Protein AF-A0ABD0R3T1-F1 (afdb_monomer)

Organism: Cirrhinus mrigala (NCBI:txid683832)

pLDDT: mean 82.84, std 18.44, range [38.03, 98.81]

Foldseek 3Di:
DDDDDDPDDPVVVVPPPDPVNVVVVVVVVVVVVVVVVVVVVVCVVVVVVCCCVVPVVVVVCCVVPPVVVVQVVPPCVVVVPDCPVVVVVVVVVVVVVVVVVCCVPVDDDDPDPPPDPPVVVVVPDDDDDDD

Solvent-accessible surface area (backbone atoms only — not comparable to full-atom values): 8298 Å² total; per-residue (Å²): 133,88,85,90,85,88,85,86,75,76,71,66,70,78,72,65,72,52,72,66,56,55,55,50,52,52,52,49,49,56,51,50,52,53,50,50,51,51,49,52,51,48,50,69,55,46,52,59,51,51,46,42,55,68,48,51,49,43,51,52,45,39,60,76,71,42,45,65,60,53,55,67,64,44,89,54,58,66,72,77,66,57,60,65,65,60,53,53,51,52,51,52,52,53,51,52,51,50,53,52,50,48,50,69,74,71,56,79,88,76,75,81,74,78,82,80,80,65,72,76,76,64,79,83,70,80,92,86,78,92,128

Structure (mmCIF, N/CA/C/O backbone):
data_AF-A0ABD0R3T1-F1
#
_entry.id   AF-A0ABD0R3T1-F1
#
loop_
_atom_site.group_PDB
_atom_site.id
_atom_site.type_symbol
_atom_site.label_atom_id
_atom_site.label_alt_id
_atom_site.label_comp_id
_atom_site.label_asym_id
_atom_site.label_entity_id
_atom_site.label_seq_id
_atom_site.pdbx_PDB_ins_code
_atom_site.Cartn_x
_atom_site.Cartn_y
_atom_site.Cartn_z
_atom_site.occupancy
_atom_site.B_iso_or_equiv
_atom_site.auth_seq_id
_atom_site.auth_comp_id
_atom_site.auth_asym_id
_atom_site.auth_atom_id
_atom_site.pdbx_PDB_model_num
ATOM 1 N N . GLN A 1 1 ? -8.258 -27.707 -76.551 1.00 40.16 1 GLN A N 1
ATOM 2 C CA . GLN A 1 1 ? -6.934 -28.290 -76.278 1.00 40.16 1 GLN A CA 1
ATOM 3 C C . GLN A 1 1 ? -5.990 -27.132 -76.022 1.00 40.16 1 GLN A C 1
ATOM 5 O O . GLN A 1 1 ? -6.025 -26.221 -76.837 1.00 40.16 1 GLN A O 1
ATOM 10 N N . SER A 1 2 ? -5.257 -27.206 -74.899 1.00 40.12 2 SER A N 1
ATOM 11 C CA . SER A 1 2 ? -4.065 -26.425 -74.497 1.00 40.12 2 SER A CA 1
ATOM 12 C C . SER A 1 2 ? -4.233 -24.896 -74.385 1.00 40.12 2 SER A C 1
ATOM 14 O O . SER A 1 2 ? -4.671 -24.261 -75.329 1.00 40.12 2 SER A O 1
ATOM 16 N N . ASP A 1 3 ? -3.869 -24.216 -73.305 1.00 38.03 3 ASP A N 1
ATOM 17 C CA . ASP A 1 3 ? -3.086 -24.613 -72.138 1.00 38.03 3 ASP A CA 1
ATOM 18 C C . ASP A 1 3 ? -3.286 -23.551 -71.049 1.00 38.03 3 ASP A C 1
ATOM 20 O O . ASP A 1 3 ? -3.430 -22.366 -71.357 1.00 38.03 3 ASP A O 1
ATOM 24 N N . ALA A 1 4 ? -3.312 -23.982 -69.795 1.00 50.91 4 ALA A N 1
ATOM 25 C CA . ALA A 1 4 ? -3.345 -23.121 -68.625 1.00 50.91 4 ALA A CA 1
ATOM 26 C C . ALA A 1 4 ? -1.909 -22.973 -68.125 1.00 50.91 4 ALA A C 1
ATOM 28 O O . ALA A 1 4 ? -1.305 -23.975 -67.758 1.00 50.91 4 ALA A O 1
ATOM 29 N N . SER A 1 5 ? -1.351 -21.761 -68.109 1.00 51.34 5 SER A N 1
ATOM 30 C CA . SER A 1 5 ? -0.066 -21.481 -67.448 1.00 51.34 5 SER A CA 1
ATOM 31 C C . SER A 1 5 ? 0.138 -19.978 -67.234 1.00 51.34 5 SER A C 1
ATOM 33 O O . SER A 1 5 ? 0.950 -19.358 -67.907 1.00 51.34 5 SER A O 1
ATOM 35 N N . GLU A 1 6 ? -0.580 -19.396 -66.274 1.00 52.41 6 GLU A N 1
ATOM 36 C CA . GLU A 1 6 ? -0.194 -18.129 -65.631 1.00 52.41 6 GLU A CA 1
ATOM 37 C C . GLU A 1 6 ? -0.474 -18.208 -64.121 1.00 52.41 6 GLU A C 1
ATOM 39 O O . GLU A 1 6 ? -1.260 -17.457 -63.561 1.00 52.41 6 GLU A O 1
ATOM 44 N N . GLU A 1 7 ? 0.177 -19.148 -63.439 1.00 53.25 7 GLU A N 1
ATOM 45 C CA . GLU A 1 7 ? 0.359 -19.103 -61.984 1.00 53.25 7 GLU A CA 1
ATOM 46 C C . GLU A 1 7 ? 1.791 -19.534 -61.669 1.00 53.25 7 GLU A C 1
ATOM 48 O O . GLU A 1 7 ? 2.044 -20.687 -61.343 1.00 53.25 7 GLU A O 1
ATOM 53 N N . ASN A 1 8 ? 2.760 -18.625 -61.817 1.00 54.56 8 ASN A N 1
ATOM 54 C CA . ASN A 1 8 ? 4.039 -18.771 -61.115 1.00 54.56 8 ASN A CA 1
ATOM 55 C C . ASN A 1 8 ? 4.782 -17.431 -60.987 1.00 54.56 8 ASN A C 1
ATOM 57 O O . ASN A 1 8 ? 5.840 -17.226 -61.576 1.00 54.56 8 ASN A O 1
ATOM 61 N N . GLY A 1 9 ? 4.196 -16.488 -60.243 1.00 49.53 9 GLY A N 1
ATOM 62 C CA . GLY A 1 9 ? 4.812 -15.184 -59.960 1.00 49.53 9 GLY A CA 1
ATOM 63 C C . GLY A 1 9 ? 5.015 -14.867 -58.475 1.00 49.53 9 GLY A C 1
ATOM 64 O O . GLY A 1 9 ? 5.632 -13.856 -58.158 1.00 49.53 9 GLY A O 1
ATOM 65 N N . SER A 1 10 ? 4.514 -15.695 -57.553 1.00 49.44 10 SER A N 1
ATOM 66 C CA . SER A 1 10 ? 4.561 -15.418 -56.108 1.00 49.44 10 SER A CA 1
ATOM 67 C C . SER A 1 10 ? 5.750 -16.051 -55.376 1.00 49.44 10 SER A C 1
ATOM 69 O O . SER A 1 10 ? 6.023 -15.668 -54.242 1.00 49.44 10 SER A O 1
ATOM 71 N N . ASP A 1 11 ? 6.503 -16.947 -56.023 1.00 48.22 11 ASP A N 1
ATOM 72 C CA . ASP A 1 11 ? 7.660 -17.630 -55.415 1.00 48.22 11 ASP A CA 1
ATOM 73 C C . ASP A 1 11 ? 8.969 -16.811 -55.515 1.00 48.22 11 ASP A C 1
ATOM 75 O O . ASP A 1 11 ? 9.945 -17.047 -54.807 1.00 48.22 11 ASP A O 1
ATOM 79 N N . GLY A 1 12 ? 8.986 -15.767 -56.355 1.00 48.19 12 GLY A N 1
ATOM 80 C CA . GLY A 1 12 ? 10.155 -14.897 -56.541 1.00 48.19 12 GLY A CA 1
ATOM 81 C C . GLY A 1 12 ? 10.377 -13.868 -55.425 1.00 48.19 12 GLY A C 1
ATOM 82 O O . GLY A 1 12 ? 11.497 -13.397 -55.249 1.00 48.19 12 GLY A O 1
ATOM 83 N N . PHE A 1 13 ? 9.339 -13.525 -54.650 1.00 51.06 13 PHE A N 1
ATOM 84 C CA . PHE A 1 13 ? 9.445 -12.533 -53.567 1.00 51.06 13 PHE A CA 1
ATOM 85 C C . PHE A 1 13 ? 10.004 -13.130 -52.267 1.00 51.06 13 PHE A C 1
ATOM 87 O O . PHE A 1 13 ? 10.597 -12.421 -51.458 1.00 51.06 13 PHE A O 1
ATOM 94 N N . MET A 1 14 ? 9.850 -14.443 -52.073 1.00 54.16 14 MET A N 1
ATOM 95 C CA . MET A 1 14 ? 10.380 -15.159 -50.908 1.00 54.16 14 MET A CA 1
ATOM 96 C C . MET A 1 14 ? 11.898 -15.392 -50.995 1.00 54.16 14 MET A C 1
ATOM 98 O O . MET A 1 14 ? 12.532 -15.637 -49.974 1.00 54.16 14 MET A O 1
ATOM 102 N N . HIS A 1 15 ? 12.497 -15.277 -52.188 1.00 52.47 15 HIS A N 1
ATOM 103 C CA . HIS A 1 15 ? 13.896 -15.643 -52.437 1.00 52.47 15 HIS A CA 1
ATOM 104 C C . HIS A 1 15 ? 14.872 -14.464 -52.610 1.00 52.47 15 HIS A C 1
ATOM 106 O O . HIS A 1 15 ? 16.054 -14.691 -52.868 1.00 52.47 15 HIS A O 1
ATOM 112 N N . SER A 1 16 ? 14.418 -13.215 -52.447 1.00 55.59 16 SER A N 1
ATOM 113 C CA . SER A 1 16 ? 15.253 -12.013 -52.605 1.00 55.59 16 SER A CA 1
ATOM 114 C C . SER A 1 16 ? 15.409 -11.196 -51.321 1.00 55.59 16 SER A C 1
ATOM 116 O O . SER A 1 16 ? 15.573 -9.975 -51.387 1.00 55.59 16 SER A O 1
ATOM 118 N N . ILE A 1 17 ? 15.319 -11.818 -50.144 1.00 62.78 17 ILE A N 1
ATOM 119 C CA . ILE A 1 17 ? 15.812 -11.147 -48.945 1.00 62.78 17 ILE A CA 1
ATOM 120 C C . ILE A 1 17 ? 17.339 -11.176 -49.032 1.00 62.78 17 ILE A C 1
ATOM 122 O O . ILE A 1 17 ? 17.965 -12.233 -49.028 1.00 62.78 17 ILE A O 1
ATOM 126 N N . ASP A 1 18 ? 17.927 -9.992 -49.189 1.00 81.25 18 ASP A N 1
ATOM 127 C CA . ASP A 1 18 ? 19.372 -9.804 -49.197 1.00 81.25 18 ASP A CA 1
ATOM 128 C C . ASP A 1 18 ? 19.962 -10.364 -47.884 1.00 81.25 18 ASP A C 1
ATOM 130 O O . ASP A 1 18 ? 19.591 -9.883 -46.807 1.00 81.25 18 ASP A O 1
ATOM 134 N N . PRO A 1 19 ? 20.889 -11.341 -47.931 1.00 86.00 19 PRO A N 1
ATOM 135 C CA . PRO A 1 19 ? 21.539 -11.892 -46.739 1.00 86.00 19 PRO A CA 1
ATOM 136 C C . PRO A 1 19 ? 22.170 -10.822 -45.832 1.00 86.00 19 PRO A C 1
ATOM 138 O O . PRO A 1 19 ? 22.320 -11.018 -44.622 1.00 86.00 19 PRO A O 1
ATOM 141 N N . GLN A 1 20 ? 22.544 -9.666 -46.393 1.00 88.81 20 GLN A N 1
ATOM 142 C CA . GLN A 1 20 ? 23.027 -8.532 -45.609 1.00 88.81 20 GLN A CA 1
ATOM 143 C C . GLN A 1 20 ? 21.908 -7.865 -44.802 1.00 88.81 20 GLN A C 1
ATOM 145 O O . GLN A 1 20 ? 22.128 -7.510 -43.640 1.00 88.81 20 GLN A O 1
ATOM 150 N N . LEU A 1 21 ? 20.711 -7.731 -45.378 1.00 91.94 21 LEU A N 1
ATOM 151 C CA . LEU A 1 21 ? 19.543 -7.173 -44.703 1.00 91.94 21 LEU A CA 1
ATOM 152 C C . LEU A 1 21 ? 19.095 -8.072 -43.545 1.00 91.94 21 LEU A C 1
ATOM 154 O O . LEU 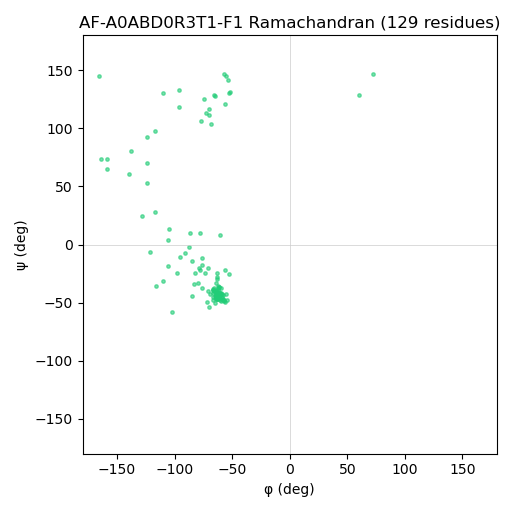A 1 21 ? 18.809 -7.556 -42.467 1.00 91.94 21 LEU A O 1
ATOM 158 N N . GLU A 1 22 ? 19.121 -9.399 -43.707 1.00 91.06 22 GLU A N 1
ATOM 159 C CA . GLU A 1 22 ? 18.808 -10.337 -42.612 1.00 91.06 22 GLU A CA 1
ATOM 160 C C . GLU A 1 22 ? 19.734 -10.134 -41.415 1.00 91.06 22 GLU A C 1
ATOM 162 O O . GLU A 1 22 ? 19.282 -9.999 -40.275 1.00 91.06 22 GLU A O 1
ATOM 167 N N . ARG A 1 23 ? 21.042 -10.034 -41.678 1.00 95.25 23 ARG A N 1
ATOM 168 C CA . ARG A 1 23 ? 22.047 -9.813 -40.634 1.00 95.25 23 ARG A CA 1
ATOM 169 C C . ARG A 1 23 ? 21.875 -8.461 -39.941 1.00 95.25 23 ARG A C 1
ATOM 171 O O . ARG A 1 23 ? 22.064 -8.366 -38.725 1.00 95.25 23 ARG A O 1
ATOM 178 N N . GLN A 1 24 ? 21.533 -7.412 -40.687 1.00 96.19 24 GLN A N 1
ATOM 179 C CA . GLN A 1 24 ? 21.265 -6.092 -40.112 1.00 96.19 24 GLN A CA 1
ATOM 180 C C . GLN A 1 24 ? 20.011 -6.104 -39.241 1.00 96.19 24 GLN A C 1
ATOM 182 O O . GLN A 1 24 ? 20.046 -5.601 -38.120 1.00 96.19 24 GLN A O 1
ATOM 187 N N . VAL A 1 25 ? 18.930 -6.720 -39.716 1.00 96.62 25 VAL A N 1
ATOM 188 C CA . VAL A 1 25 ? 17.682 -6.850 -38.959 1.00 96.62 25 VAL A CA 1
ATOM 189 C C . VAL A 1 25 ? 17.920 -7.616 -37.659 1.00 96.62 25 VAL A C 1
ATOM 191 O O . VAL A 1 25 ? 17.458 -7.185 -36.604 1.00 96.62 25 VAL A O 1
ATOM 194 N N . GLU A 1 26 ? 18.704 -8.691 -37.696 1.00 96.81 26 GLU A N 1
ATOM 195 C CA . GLU A 1 26 ? 19.050 -9.446 -36.493 1.00 96.81 26 GLU A CA 1
ATOM 196 C C . GLU A 1 26 ? 19.918 -8.633 -35.524 1.00 96.81 26 GLU A C 1
ATOM 198 O O . GLU A 1 26 ? 19.705 -8.649 -34.312 1.00 96.81 26 GLU A O 1
ATOM 203 N N . THR A 1 27 ? 20.849 -7.832 -36.044 1.00 97.75 27 THR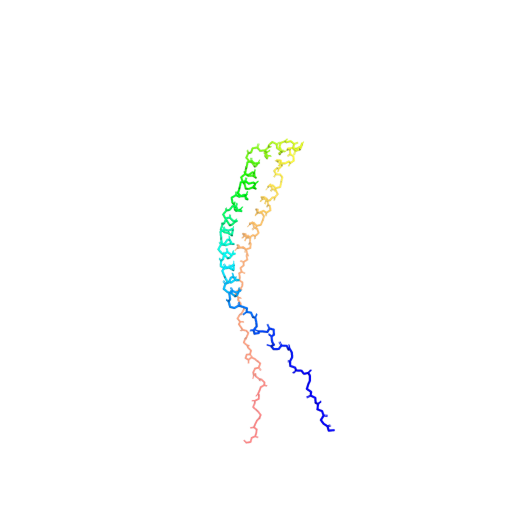 A N 1
ATOM 204 C CA . THR A 1 27 ? 21.628 -6.895 -35.220 1.00 97.75 27 THR A CA 1
ATOM 205 C C . THR A 1 27 ? 20.710 -5.886 -34.526 1.00 97.75 27 THR A C 1
ATOM 207 O O . THR A 1 27 ? 20.859 -5.635 -33.332 1.00 97.75 27 THR A O 1
ATOM 210 N N . ILE A 1 28 ? 19.725 -5.343 -35.247 1.00 97.88 28 ILE A N 1
ATOM 211 C CA . ILE A 1 28 ? 18.753 -4.394 -34.694 1.00 97.88 28 ILE A CA 1
ATOM 212 C C . ILE A 1 28 ? 17.899 -5.058 -33.610 1.00 97.88 28 ILE A C 1
ATOM 214 O O . ILE A 1 28 ? 17.735 -4.461 -32.549 1.00 97.88 28 ILE A O 1
ATOM 218 N N . ARG A 1 29 ? 17.404 -6.287 -33.820 1.00 98.31 29 ARG A N 1
ATOM 219 C CA . ARG A 1 29 ? 16.644 -7.022 -32.791 1.00 98.31 29 ARG A CA 1
ATOM 220 C C . ARG A 1 29 ? 17.444 -7.178 -31.505 1.00 98.31 29 ARG A C 1
ATOM 222 O O . ARG A 1 29 ? 16.974 -6.765 -30.453 1.00 98.31 29 ARG A O 1
ATOM 229 N N . ASN A 1 30 ? 18.688 -7.642 -31.607 1.00 98.25 30 ASN A N 1
ATOM 230 C CA . ASN A 1 30 ? 19.561 -7.813 -30.445 1.00 98.25 30 ASN A CA 1
ATOM 231 C C . ASN A 1 30 ? 19.809 -6.492 -29.690 1.00 98.25 30 ASN A C 1
ATOM 233 O O . ASN A 1 30 ? 19.855 -6.470 -28.457 1.00 98.25 30 ASN A O 1
ATOM 237 N N . LEU A 1 31 ? 19.941 -5.371 -30.408 1.00 98.62 31 LEU A N 1
ATOM 238 C CA . LEU A 1 31 ? 20.080 -4.048 -29.791 1.00 98.62 31 LEU A CA 1
ATOM 239 C C . LEU A 1 31 ? 18.790 -3.590 -29.101 1.00 98.62 31 LEU A C 1
ATOM 241 O O . LEU A 1 31 ? 18.851 -3.058 -27.991 1.00 98.62 31 LEU A O 1
ATOM 245 N N . VAL A 1 32 ? 17.634 -3.809 -29.731 1.00 98.69 32 VAL A N 1
ATOM 246 C CA . VAL A 1 32 ? 16.322 -3.486 -29.155 1.00 98.69 32 VAL A CA 1
ATOM 247 C C . VAL A 1 32 ? 16.064 -4.321 -27.905 1.00 98.69 32 VAL A C 1
ATOM 249 O O . VAL A 1 32 ? 15.669 -3.760 -26.884 1.00 98.69 32 VAL A O 1
ATOM 252 N N . ASP A 1 33 ? 16.351 -5.621 -27.940 1.00 98.44 33 ASP A N 1
ATOM 253 C CA . ASP A 1 33 ? 16.178 -6.521 -26.798 1.00 98.44 33 ASP A CA 1
ATOM 254 C C . ASP A 1 33 ? 17.072 -6.109 -25.625 1.00 98.44 33 ASP A C 1
ATOM 256 O O . ASP A 1 33 ? 16.613 -6.017 -24.483 1.00 98.44 33 ASP A O 1
ATOM 260 N N . SER A 1 34 ? 18.333 -5.770 -25.907 1.00 98.56 34 SER A N 1
ATOM 261 C CA . SER A 1 34 ? 19.265 -5.248 -24.904 1.00 98.56 34 SER A CA 1
ATOM 262 C C . SER A 1 34 ? 18.773 -3.931 -24.292 1.00 98.56 34 SER A C 1
ATOM 264 O O . SER A 1 34 ? 18.741 -3.778 -23.067 1.00 98.56 34 SER A O 1
ATOM 266 N N . TYR A 1 35 ? 18.307 -2.993 -25.122 1.00 98.75 35 TYR A N 1
ATOM 267 C CA . TYR A 1 35 ? 17.757 -1.724 -24.647 1.00 98.75 35 TYR A CA 1
ATOM 268 C C . TYR A 1 35 ? 16.503 -1.935 -23.790 1.00 98.75 35 TYR A C 1
ATOM 270 O O . TYR A 1 35 ? 16.413 -1.405 -22.680 1.00 98.75 35 TYR A O 1
ATOM 278 N N . MET A 1 36 ? 15.565 -2.766 -24.250 1.00 98.69 36 MET A N 1
ATOM 279 C CA . MET A 1 36 ? 14.348 -3.083 -23.505 1.00 98.69 36 MET A CA 1
ATOM 280 C C . MET A 1 36 ? 14.649 -3.812 -22.197 1.00 98.69 36 MET A C 1
ATOM 282 O O . MET A 1 36 ? 13.966 -3.574 -21.201 1.00 98.69 36 MET A O 1
ATOM 286 N N . ALA A 1 37 ? 15.689 -4.646 -22.133 1.00 98.56 37 ALA A N 1
ATOM 287 C CA . ALA A 1 37 ? 16.124 -5.261 -20.883 1.00 98.56 37 ALA A CA 1
ATOM 288 C C . ALA A 1 37 ? 16.574 -4.209 -19.851 1.00 98.56 37 ALA A C 1
ATOM 290 O O . ALA A 1 37 ? 16.190 -4.299 -18.679 1.00 98.56 37 ALA A O 1
ATOM 291 N N . ILE A 1 38 ? 17.328 -3.189 -20.282 1.00 98.56 38 ILE A N 1
ATOM 292 C CA . ILE A 1 38 ? 17.750 -2.068 -19.427 1.00 98.56 38 ILE A CA 1
ATOM 293 C C . ILE A 1 38 ? 16.534 -1.253 -18.984 1.00 98.56 38 ILE A C 1
ATOM 295 O O . ILE A 1 38 ? 16.355 -1.036 -17.787 1.00 98.56 38 ILE A O 1
ATOM 299 N N . VAL A 1 39 ? 15.667 -0.853 -19.918 1.00 98.81 39 VAL A N 1
ATOM 300 C CA . VAL A 1 39 ? 14.449 -0.085 -19.612 1.00 98.81 39 VAL A CA 1
ATOM 301 C C . VAL A 1 39 ? 13.572 -0.836 -18.615 1.00 98.81 39 VAL A C 1
ATOM 303 O O . VAL A 1 39 ? 13.189 -0.276 -17.592 1.00 98.81 39 VAL A O 1
ATOM 306 N N . ASN A 1 40 ? 13.318 -2.124 -18.843 1.00 98.69 40 ASN A N 1
ATOM 307 C CA . ASN A 1 40 ? 12.518 -2.943 -17.939 1.00 98.69 40 ASN A CA 1
ATOM 308 C C . ASN A 1 40 ? 13.153 -3.072 -16.551 1.00 98.69 40 ASN A C 1
ATOM 310 O O . ASN A 1 40 ? 12.442 -3.099 -15.547 1.00 98.69 40 ASN A O 1
ATOM 314 N N . LYS A 1 41 ? 14.487 -3.140 -16.464 1.00 98.56 41 LYS A N 1
ATOM 315 C CA . LYS A 1 41 ? 15.190 -3.124 -15.176 1.00 98.56 41 LYS A CA 1
ATOM 316 C C . LYS A 1 41 ? 14.984 -1.793 -14.454 1.00 98.56 41 LYS A C 1
ATOM 318 O O . LYS A 1 41 ? 14.663 -1.807 -13.270 1.00 98.56 41 LYS A O 1
ATOM 323 N N . THR A 1 42 ? 15.097 -0.679 -15.170 1.00 98.75 42 THR A N 1
ATOM 324 C CA . THR A 1 42 ? 14.874 0.667 -14.633 1.00 98.75 42 THR A CA 1
ATOM 325 C C . THR A 1 42 ? 13.432 0.860 -14.172 1.00 98.75 42 THR A C 1
ATOM 327 O O . THR A 1 42 ? 13.210 1.317 -13.058 1.00 98.75 42 THR A O 1
ATOM 330 N N . VAL A 1 43 ? 12.439 0.461 -14.971 1.00 98.62 43 VAL A N 1
ATOM 331 C CA . VAL A 1 43 ? 11.017 0.582 -14.608 1.00 98.62 43 VAL A CA 1
ATOM 332 C C . VAL A 1 43 ? 10.693 -0.265 -13.376 1.00 98.62 43 VAL A C 1
ATOM 334 O O . VAL A 1 43 ? 10.063 0.234 -12.446 1.00 98.62 43 VAL A O 1
ATOM 337 N N . ARG A 1 44 ? 11.167 -1.518 -13.317 1.00 98.44 44 ARG A N 1
ATOM 338 C CA . ARG A 1 44 ? 10.950 -2.390 -12.148 1.00 98.44 44 ARG A CA 1
ATOM 339 C C . ARG A 1 44 ? 11.589 -1.861 -10.865 1.00 98.44 44 ARG A C 1
ATOM 341 O O . ARG A 1 44 ? 11.094 -2.175 -9.791 1.00 98.44 44 ARG A O 1
ATOM 348 N N . ASP A 1 45 ? 12.665 -1.087 -10.967 1.00 98.50 45 ASP A N 1
ATOM 349 C CA . ASP A 1 45 ? 13.324 -0.471 -9.813 1.00 98.50 45 ASP A CA 1
ATOM 350 C C . ASP A 1 45 ? 12.672 0.861 -9.410 1.00 98.50 45 ASP A C 1
ATOM 352 O O . ASP A 1 45 ? 12.413 1.101 -8.230 1.00 98.50 45 ASP A O 1
ATOM 356 N N . LEU A 1 46 ? 12.366 1.722 -10.382 1.00 98.69 46 LEU A N 1
ATOM 357 C CA . LEU A 1 46 ? 11.837 3.055 -10.113 1.00 98.69 46 LEU A CA 1
ATOM 358 C C . LEU A 1 46 ? 10.363 3.036 -9.716 1.00 98.69 46 LEU A C 1
ATOM 360 O O . LEU A 1 46 ? 9.990 3.792 -8.827 1.00 98.69 46 LEU A O 1
ATOM 364 N N . MET A 1 47 ? 9.525 2.171 -10.298 1.00 98.56 47 MET A N 1
ATOM 365 C CA . MET A 1 47 ? 8.086 2.174 -9.996 1.00 98.56 47 MET A CA 1
ATOM 366 C C . MET A 1 47 ? 7.775 1.919 -8.517 1.00 98.56 47 MET A C 1
ATOM 368 O O . MET A 1 47 ? 7.057 2.730 -7.926 1.00 98.56 47 MET A O 1
ATOM 372 N N . PRO A 1 48 ? 8.354 0.895 -7.857 1.00 98.69 48 PRO A N 1
ATOM 373 C CA . PRO A 1 48 ? 8.156 0.713 -6.422 1.00 98.69 48 PRO A CA 1
ATOM 374 C C . PRO A 1 48 ? 8.669 1.899 -5.596 1.00 98.69 48 PRO A C 1
ATOM 376 O O . PRO A 1 48 ? 8.025 2.280 -4.622 1.00 98.69 48 PRO A O 1
ATOM 379 N N . LYS A 1 49 ? 9.788 2.523 -5.992 1.00 98.56 49 LYS A N 1
ATOM 380 C CA . LYS A 1 49 ? 10.343 3.703 -5.303 1.00 98.56 49 LYS A CA 1
ATOM 381 C C . LYS A 1 49 ? 9.430 4.920 -5.434 1.00 98.56 49 LYS A C 1
ATOM 383 O O . LYS A 1 49 ? 9.212 5.625 -4.453 1.00 98.56 49 LYS A O 1
ATOM 388 N N . THR A 1 50 ? 8.862 5.141 -6.617 1.00 98.69 50 THR A N 1
ATOM 389 C CA . THR A 1 50 ? 7.904 6.220 -6.869 1.00 98.69 50 THR A CA 1
ATOM 390 C C . THR A 1 50 ? 6.630 6.024 -6.052 1.00 98.69 50 THR A C 1
ATOM 392 O O . THR A 1 50 ? 6.21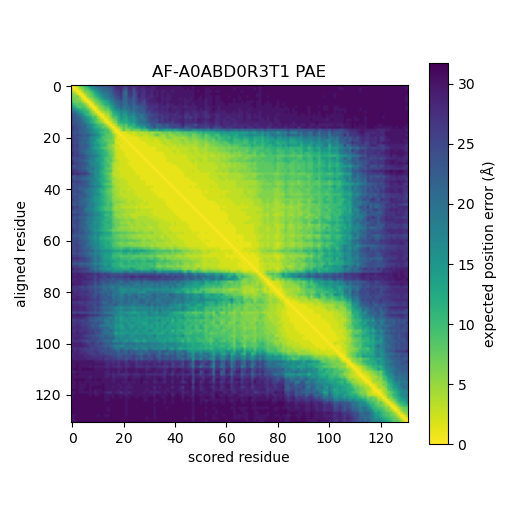1 6.957 -5.375 1.00 98.69 50 THR A O 1
ATOM 395 N N . ILE A 1 51 ? 6.052 4.816 -6.042 1.00 98.62 51 ILE A N 1
ATOM 396 C CA . ILE A 1 51 ? 4.863 4.501 -5.229 1.00 98.62 51 ILE A CA 1
ATOM 397 C C . ILE A 1 51 ? 5.174 4.673 -3.739 1.00 98.62 51 ILE A C 1
ATOM 399 O O . ILE A 1 51 ? 4.407 5.296 -3.007 1.00 98.62 51 ILE A O 1
ATOM 403 N N . MET A 1 52 ? 6.323 4.170 -3.285 1.00 98.62 52 MET A N 1
ATOM 404 C CA . MET A 1 52 ? 6.754 4.324 -1.899 1.00 98.62 52 MET A CA 1
ATOM 405 C C . MET A 1 52 ? 6.841 5.796 -1.501 1.00 98.62 52 MET A C 1
ATOM 407 O O . MET A 1 52 ? 6.312 6.179 -0.464 1.00 98.62 52 MET A O 1
ATOM 411 N N . HIS A 1 53 ? 7.491 6.625 -2.314 1.00 98.00 53 HIS A N 1
ATOM 412 C CA . HIS A 1 53 ? 7.700 8.026 -1.977 1.00 98.00 53 HIS A CA 1
ATOM 413 C C . HIS A 1 53 ? 6.410 8.848 -2.062 1.00 98.00 53 HIS A C 1
ATOM 415 O O . HIS A 1 53 ? 6.076 9.553 -1.115 1.00 98.00 53 HIS A O 1
ATOM 421 N N . LEU A 1 54 ? 5.678 8.737 -3.172 1.00 98.31 54 LEU A N 1
ATOM 422 C CA . LEU A 1 54 ? 4.538 9.609 -3.448 1.00 98.31 54 LEU A CA 1
ATOM 423 C C . LEU A 1 54 ? 3.250 9.159 -2.772 1.00 98.31 54 LEU A C 1
ATOM 425 O O . LEU A 1 54 ? 2.446 10.004 -2.411 1.00 98.31 54 LEU A O 1
ATOM 429 N N . MET A 1 55 ? 3.030 7.853 -2.617 1.00 98.44 55 MET A N 1
ATOM 430 C CA . MET A 1 55 ? 1.794 7.347 -2.023 1.00 98.44 55 MET A CA 1
ATOM 431 C C . MET A 1 55 ? 2.010 6.922 -0.581 1.00 98.44 55 MET A C 1
ATOM 433 O O . MET A 1 55 ? 1.345 7.436 0.312 1.00 98.44 55 MET A O 1
ATOM 437 N N . ILE A 1 56 ? 2.934 5.988 -0.334 1.00 98.50 56 ILE A N 1
ATOM 438 C CA . ILE A 1 56 ? 3.052 5.353 0.987 1.00 98.50 56 ILE A CA 1
ATOM 439 C C . ILE A 1 56 ? 3.593 6.345 2.015 1.00 98.50 56 ILE A C 1
ATOM 441 O O . ILE A 1 56 ? 2.973 6.554 3.055 1.00 98.50 56 ILE A O 1
ATOM 445 N N . ASN A 1 57 ? 4.730 6.975 1.727 1.00 98.19 57 ASN A N 1
ATOM 446 C CA . ASN A 1 57 ? 5.357 7.914 2.650 1.00 98.19 57 ASN A CA 1
ATOM 447 C C . ASN A 1 57 ? 4.501 9.167 2.836 1.00 98.19 57 ASN A C 1
ATOM 449 O O . ASN A 1 57 ? 4.360 9.618 3.966 1.00 98.19 57 ASN A O 1
ATOM 453 N N . ASN A 1 58 ? 3.871 9.667 1.770 1.00 97.69 58 ASN A N 1
ATOM 454 C CA . ASN A 1 58 ? 2.941 10.789 1.871 1.00 97.69 58 ASN A CA 1
ATOM 455 C C . ASN A 1 58 ? 1.705 10.447 2.723 1.00 97.69 58 ASN A C 1
ATOM 457 O O . ASN A 1 58 ? 1.367 11.197 3.629 1.00 97.69 58 ASN A O 1
ATOM 461 N N . THR A 1 59 ? 1.084 9.278 2.521 1.00 98.38 59 THR A N 1
ATOM 462 C CA . THR A 1 59 ? -0.048 8.826 3.355 1.00 98.38 59 THR A CA 1
ATOM 463 C C . THR A 1 59 ? 0.375 8.652 4.811 1.00 98.38 59 THR A C 1
ATOM 465 O O . THR A 1 59 ? -0.34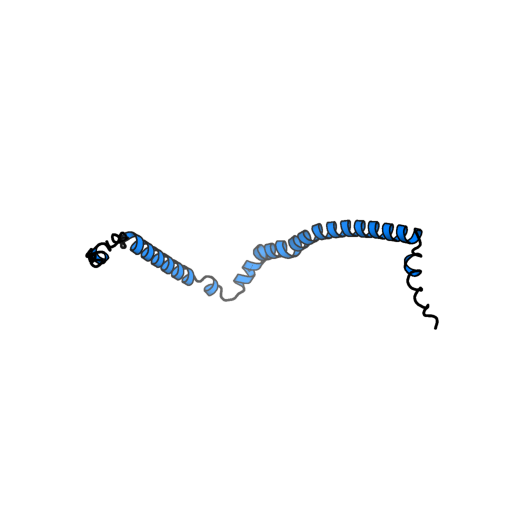3 9.042 5.728 1.00 98.38 59 THR A O 1
ATOM 46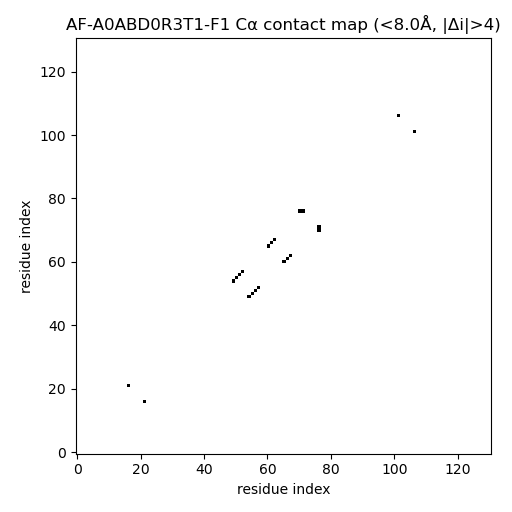8 N N . LYS A 1 60 ? 1.563 8.083 5.042 1.00 98.25 60 LYS A N 1
ATOM 469 C CA . LYS A 1 60 ? 2.140 7.959 6.381 1.00 98.25 60 LYS A CA 1
ATOM 470 C C . LYS A 1 60 ? 2.305 9.334 7.036 1.00 98.25 60 LYS A C 1
ATOM 472 O O . LYS A 1 60 ? 1.945 9.492 8.199 1.00 98.25 60 LYS A O 1
ATOM 477 N N . GLU A 1 61 ? 2.850 10.307 6.314 1.00 97.81 61 GLU A N 1
ATOM 478 C CA . GLU A 1 61 ? 3.029 11.674 6.806 1.00 97.81 61 GLU A CA 1
ATOM 479 C C . GLU A 1 61 ? 1.686 12.336 7.118 1.00 97.81 61 GLU A C 1
ATOM 481 O O . GLU A 1 61 ? 1.515 12.839 8.224 1.00 97.81 61 GLU A O 1
ATOM 486 N N . PHE A 1 62 ? 0.698 12.215 6.228 1.00 97.81 62 PHE A N 1
ATOM 487 C CA . PHE A 1 62 ? -0.663 12.693 6.464 1.00 97.81 62 PHE A CA 1
ATOM 488 C C . PHE A 1 62 ? -1.262 12.115 7.755 1.00 97.81 62 PHE A C 1
ATOM 490 O O . PHE A 1 62 ? -1.774 12.860 8.589 1.00 97.81 62 PHE A O 1
ATOM 497 N N . ILE A 1 63 ? -1.152 10.799 7.970 1.00 97.81 63 ILE A N 1
ATOM 498 C CA . ILE A 1 63 ? -1.656 10.144 9.187 1.00 97.81 63 ILE A CA 1
ATOM 499 C C . ILE A 1 63 ? -0.973 10.700 10.445 1.00 97.81 63 ILE A C 1
ATOM 501 O O . ILE A 1 63 ? -1.638 10.916 11.456 1.00 97.81 63 ILE A O 1
ATOM 505 N N . HIS A 1 64 ? 0.342 10.926 10.401 1.00 95.62 64 HIS A N 1
ATOM 506 C CA . HIS A 1 64 ? 1.097 11.383 11.570 1.00 95.62 64 HIS A CA 1
ATOM 507 C C . HIS A 1 64 ? 0.975 12.884 11.847 1.00 95.62 64 HIS A C 1
ATOM 509 O O . HIS A 1 64 ? 1.031 13.274 13.012 1.00 95.62 64 HIS A O 1
ATOM 515 N N . ALA A 1 65 ? 0.852 13.715 10.812 1.00 94.94 65 ALA A N 1
ATOM 516 C CA . ALA A 1 65 ? 0.966 15.167 10.929 1.00 94.94 65 ALA A CA 1
ATOM 517 C C . ALA A 1 65 ? -0.360 15.915 10.727 1.00 94.94 65 ALA A C 1
ATOM 519 O O . ALA A 1 65 ? -0.564 16.957 11.345 1.00 94.94 65 ALA A O 1
ATOM 520 N N . GLU A 1 66 ? -1.269 15.401 9.896 1.00 95.12 66 GLU A N 1
ATOM 521 C CA . GLU A 1 66 ? -2.444 16.158 9.435 1.00 95.12 66 GLU A CA 1
ATOM 522 C C . GLU A 1 66 ? -3.773 15.557 9.896 1.00 95.12 66 GLU A C 1
ATOM 524 O O . GLU A 1 66 ? -4.707 16.291 10.223 1.00 95.12 66 GLU A O 1
ATOM 529 N N . LEU A 1 67 ? -3.869 14.226 9.973 1.00 95.00 67 LEU A N 1
ATOM 530 C CA . LEU A 1 67 ? -5.117 13.519 10.263 1.00 95.00 67 LEU A CA 1
ATOM 531 C C . LEU A 1 67 ? -5.768 13.986 11.569 1.00 95.00 67 LEU A C 1
ATOM 533 O O . LEU A 1 67 ? -6.978 14.191 11.608 1.00 95.00 67 LEU A O 1
ATOM 537 N N . LEU A 1 68 ? -4.975 14.190 12.623 1.00 91.06 68 LEU A N 1
ATOM 538 C CA . LEU A 1 68 ? -5.492 14.622 13.919 1.00 91.06 68 LEU A CA 1
ATOM 539 C C . LEU A 1 68 ? -6.128 16.015 13.838 1.00 91.06 68 LEU A C 1
ATOM 541 O O . LEU A 1 68 ? -7.239 16.215 14.321 1.00 91.06 68 LEU A O 1
ATOM 545 N N . ALA A 1 69 ? -5.449 16.965 13.191 1.00 89.81 69 ALA A N 1
ATOM 546 C CA . ALA A 1 69 ? -5.975 18.312 12.996 1.00 89.81 69 ALA A CA 1
ATOM 547 C C . ALA A 1 69 ? -7.268 18.290 12.167 1.00 89.81 69 ALA A C 1
ATOM 549 O O . ALA A 1 69 ? -8.232 18.973 12.513 1.00 89.81 69 ALA A O 1
ATOM 550 N N . ASN A 1 70 ? -7.318 17.449 11.129 1.00 90.31 70 ASN A N 1
ATOM 551 C CA . ASN A 1 70 ? -8.512 17.269 10.308 1.00 90.31 70 ASN A CA 1
ATOM 552 C C . ASN A 1 70 ? -9.691 16.727 11.129 1.00 90.31 70 ASN A C 1
ATOM 554 O O . ASN A 1 70 ? -10.774 17.308 11.079 1.00 90.31 70 ASN A O 1
ATOM 558 N N . LEU A 1 71 ? -9.478 15.690 11.945 1.00 88.94 71 LEU A N 1
ATOM 559 C CA . LEU A 1 71 ? -10.516 15.134 12.822 1.00 88.94 71 LEU A CA 1
ATOM 560 C C . LEU A 1 71 ? -11.021 16.146 13.860 1.00 88.94 71 LEU A C 1
ATOM 562 O O . LEU A 1 71 ? -12.219 16.195 14.113 1.00 88.94 71 LEU A O 1
ATOM 566 N N . TYR A 1 72 ? -10.147 16.993 14.413 1.00 84.69 72 TYR A N 1
ATOM 567 C CA . TYR A 1 72 ? -10.563 18.060 15.334 1.00 84.69 72 TYR A CA 1
ATOM 568 C C . TYR A 1 72 ? -11.276 19.229 14.640 1.00 84.69 72 TYR A C 1
ATOM 570 O O . TYR A 1 72 ? -12.049 19.940 15.278 1.00 84.69 72 TYR A O 1
ATOM 578 N N . SER A 1 73 ? -11.029 19.446 13.345 1.00 85.50 73 SER A N 1
ATOM 579 C CA . SER A 1 73 ? -11.725 20.475 12.562 1.00 85.50 73 SER A CA 1
ATOM 580 C C . SER A 1 73 ? -13.135 20.061 12.124 1.00 85.50 73 SER A C 1
ATOM 582 O O . SER A 1 73 ? -13.960 20.924 11.816 1.00 85.50 73 SER A O 1
ATOM 584 N N . CYS A 1 74 ? -13.438 18.757 12.114 1.00 72.06 74 CYS A N 1
ATOM 585 C CA . CYS A 1 74 ? -14.788 18.253 11.902 1.00 72.06 74 CYS A CA 1
ATOM 586 C C . CYS A 1 74 ? -15.631 18.627 13.127 1.00 72.06 74 CYS A C 1
ATOM 588 O O . CYS A 1 74 ? -15.490 18.034 14.189 1.00 72.06 74 CYS A O 1
ATOM 590 N N . GLY A 1 75 ? -16.472 19.653 12.983 1.00 68.38 75 GLY A N 1
ATOM 591 C CA . GLY A 1 75 ? -17.107 20.396 14.080 1.00 68.38 75 GLY A CA 1
ATOM 592 C C . GLY A 1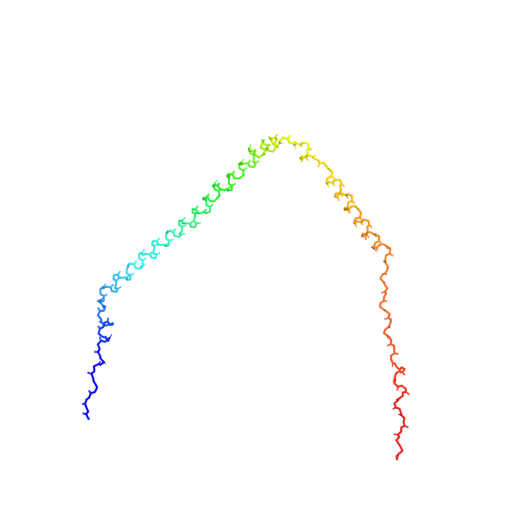 75 ? -18.019 19.637 15.055 1.00 68.38 75 GLY A C 1
ATOM 593 O O . GLY A 1 75 ? -18.641 20.293 15.884 1.00 68.38 75 GLY A O 1
ATOM 594 N N . ASP A 1 76 ? -18.094 18.305 14.997 1.00 77.56 76 ASP A N 1
ATOM 595 C CA . ASP A 1 76 ? -18.771 17.474 15.996 1.00 77.56 76 ASP A CA 1
ATOM 596 C C . ASP A 1 76 ? -17.830 16.411 16.589 1.00 77.56 76 ASP A C 1
ATOM 598 O O . ASP A 1 76 ? -17.940 15.207 16.352 1.00 77.56 76 ASP A O 1
ATOM 602 N N . GLN A 1 77 ? -16.865 16.882 17.379 1.00 78.56 77 GLN A N 1
ATOM 603 C CA . GLN A 1 77 ? -15.948 16.023 18.130 1.00 78.56 77 GLN A CA 1
ATOM 604 C C . GLN A 1 77 ? -16.685 15.161 19.171 1.00 78.56 77 GLN A C 1
ATOM 606 O O . GLN A 1 77 ? -16.225 14.069 19.493 1.00 78.56 77 GLN A O 1
ATOM 611 N N . ASN A 1 78 ? -17.810 15.644 19.710 1.00 78.62 78 ASN A N 1
ATOM 612 C CA . ASN A 1 78 ? -18.553 14.929 20.745 1.00 78.62 78 ASN A CA 1
ATOM 613 C C . ASN A 1 78 ? -19.150 13.642 20.189 1.00 78.62 78 ASN A C 1
ATOM 615 O O . ASN A 1 78 ? -18.929 12.596 20.790 1.00 78.62 78 ASN A O 1
ATOM 619 N N . SER A 1 79 ? -19.803 13.709 19.024 1.00 82.50 79 SER A N 1
ATOM 620 C CA . SER A 1 79 ? -20.319 12.511 18.358 1.00 82.50 79 SER A CA 1
ATOM 621 C C . SER A 1 79 ? -19.200 11.544 17.959 1.00 82.50 79 SER A C 1
ATOM 623 O O . SER A 1 79 ? -19.319 10.336 18.147 1.00 82.50 79 SER A O 1
ATOM 625 N N . LEU A 1 80 ? -18.057 12.064 17.494 1.00 81.19 80 LEU A N 1
ATOM 626 C CA . LEU A 1 80 ? -16.908 11.235 17.109 1.00 81.19 80 LEU A CA 1
ATOM 627 C C . LEU A 1 80 ? -16.307 10.431 18.280 1.00 81.19 80 LEU A C 1
ATOM 629 O O . LEU A 1 80 ? -15.664 9.407 18.056 1.00 81.19 80 LEU A O 1
ATOM 633 N N . MET A 1 81 ? -16.490 10.895 19.518 1.00 83.50 81 MET A N 1
ATOM 634 C CA . MET A 1 81 ? -15.965 10.264 20.733 1.00 83.50 81 MET A CA 1
ATOM 635 C C . MET A 1 81 ? -17.046 9.525 21.542 1.00 83.50 81 MET A C 1
ATOM 637 O O . MET A 1 81 ? -16.808 9.190 22.702 1.00 83.50 81 MET A O 1
ATOM 641 N N . GLU A 1 82 ? -18.234 9.286 20.977 1.00 84.88 82 GLU A N 1
ATOM 642 C CA . GLU A 1 82 ? -19.317 8.595 21.682 1.00 84.88 82 GLU A CA 1
ATOM 643 C C . GLU A 1 82 ? -18.969 7.130 21.993 1.00 84.88 82 GLU A C 1
ATOM 645 O O . GLU A 1 82 ? -18.612 6.337 21.124 1.00 84.88 82 GLU A O 1
ATOM 650 N N . GLU A 1 83 ? -19.135 6.736 23.258 1.00 83.19 83 GLU A N 1
ATOM 651 C CA . GLU A 1 83 ? -18.880 5.365 23.725 1.00 83.19 83 GLU A CA 1
ATOM 652 C C . GLU A 1 83 ? -20.096 4.430 23.570 1.00 83.19 83 GLU A C 1
ATOM 654 O O . GLU A 1 83 ? -20.021 3.243 23.902 1.00 83.19 83 GLU A O 1
ATOM 659 N N . GLU A 1 84 ? -21.237 4.935 23.084 1.00 86.19 84 GLU A N 1
ATOM 660 C CA . GLU A 1 84 ? -22.506 4.197 23.092 1.00 86.19 84 GLU A CA 1
ATOM 661 C C . GLU A 1 84 ? -22.416 2.882 22.300 1.00 86.19 84 GLU A C 1
ATOM 663 O O . GLU A 1 84 ? -22.881 1.832 22.755 1.00 86.19 84 GLU A O 1
ATOM 668 N N . GLU A 1 85 ? -21.760 2.906 21.139 1.00 83.12 85 GLU A N 1
ATOM 669 C CA . GLU A 1 85 ? -21.582 1.721 20.299 1.00 83.12 85 GLU A CA 1
ATOM 670 C C . GLU A 1 85 ? -20.698 0.659 20.973 1.00 83.12 85 GLU A C 1
ATOM 672 O O . GLU A 1 85 ? -21.004 -0.537 20.913 1.00 83.12 85 GLU A O 1
ATOM 677 N N . MET A 1 86 ? -19.659 1.082 21.700 1.00 90.00 86 MET A N 1
ATOM 678 C CA . MET A 1 86 ? -18.786 0.179 22.456 1.00 90.00 86 MET A CA 1
ATOM 679 C C . MET A 1 86 ? -19.560 -0.545 23.563 1.00 90.00 86 MET A C 1
ATOM 681 O O . MET A 1 86 ? -19.430 -1.762 23.718 1.00 90.00 86 MET A O 1
ATOM 685 N N . LEU A 1 87 ? -20.401 0.182 24.304 1.00 92.50 87 LEU A N 1
ATOM 686 C CA . LEU A 1 87 ? -21.236 -0.387 25.364 1.00 92.50 87 LEU A CA 1
ATOM 687 C C . LEU A 1 87 ? -22.272 -1.366 24.803 1.00 92.50 87 LEU A C 1
ATOM 689 O O . LEU A 1 87 ? -22.424 -2.469 25.338 1.00 92.50 87 LEU A O 1
ATOM 693 N N . ARG A 1 88 ? -22.944 -1.017 23.697 1.00 93.81 88 ARG A N 1
ATOM 694 C CA . ARG A 1 88 ? -23.880 -1.931 23.018 1.00 93.81 88 ARG A CA 1
ATOM 695 C C . ARG A 1 88 ? -23.179 -3.219 22.579 1.00 93.81 88 ARG A C 1
ATOM 697 O O . ARG A 1 88 ? -23.695 -4.308 22.831 1.00 93.81 88 ARG A O 1
ATOM 704 N N . MET A 1 89 ? -21.990 -3.112 21.983 1.00 95.06 89 MET A N 1
ATOM 705 C CA . MET A 1 89 ? -21.211 -4.273 21.548 1.00 95.06 89 MET A CA 1
ATOM 706 C C . MET A 1 89 ? -20.752 -5.142 22.727 1.00 95.06 89 MET A C 1
ATOM 708 O O . MET A 1 89 ? -20.853 -6.367 22.659 1.00 95.06 89 MET A O 1
ATOM 712 N N . TYR A 1 90 ? -20.317 -4.535 23.835 1.00 96.06 90 TYR A N 1
ATOM 713 C CA . TYR A 1 90 ? -19.979 -5.261 25.062 1.00 96.06 90 TYR A CA 1
ATOM 714 C C . TYR A 1 90 ? -21.166 -6.079 25.593 1.00 96.06 90 TYR A C 1
ATOM 716 O O . TYR A 1 90 ? -21.011 -7.264 25.900 1.00 96.06 90 TYR A O 1
ATOM 724 N N . HIS A 1 91 ? -22.355 -5.472 25.676 1.00 96.75 91 HIS A N 1
ATOM 725 C CA . HIS A 1 91 ? -23.559 -6.165 26.136 1.00 96.75 91 HIS A CA 1
ATOM 726 C C . HIS A 1 91 ? -23.943 -7.325 25.215 1.00 96.75 91 HIS A C 1
ATOM 728 O O . HIS A 1 91 ? -24.179 -8.425 25.713 1.00 96.75 91 HIS A O 1
ATOM 734 N N . ALA A 1 92 ? -23.914 -7.112 23.897 1.00 97.38 92 ALA A N 1
ATOM 735 C CA . ALA A 1 92 ? -24.208 -8.154 22.917 1.00 97.38 92 ALA A CA 1
ATOM 736 C C . ALA A 1 92 ? -23.234 -9.342 23.019 1.00 97.38 92 ALA A C 1
ATOM 738 O O . ALA A 1 92 ? -23.652 -10.498 23.010 1.00 97.38 92 ALA A O 1
ATOM 739 N N . LEU A 1 93 ? -21.932 -9.077 23.179 1.00 97.31 93 LEU A N 1
ATOM 740 C CA . LEU A 1 93 ? -20.923 -10.128 23.351 1.00 97.31 93 LEU A CA 1
ATOM 741 C C . LEU A 1 93 ? -21.094 -10.887 24.671 1.00 97.31 93 LEU A C 1
ATOM 743 O O . LEU A 1 93 ? -20.938 -12.107 24.707 1.00 97.31 93 LEU A O 1
ATOM 747 N N . LYS A 1 94 ? -21.435 -10.185 25.755 1.00 97.88 94 LYS A N 1
ATOM 748 C CA . LYS A 1 94 ? -21.706 -10.804 27.057 1.00 97.88 94 LYS A CA 1
ATOM 749 C C . LYS A 1 94 ? -22.932 -11.713 27.003 1.00 97.88 94 LYS A C 1
ATOM 751 O O . LYS A 1 94 ? -22.902 -12.812 27.551 1.00 97.88 94 LYS A O 1
ATOM 756 N N . GLU A 1 95 ? -23.986 -11.268 26.332 1.00 97.75 95 GLU A N 1
ATOM 757 C CA . GLU A 1 95 ? -25.195 -12.059 26.121 1.00 97.75 95 GLU A CA 1
ATOM 758 C C . GLU A 1 95 ? -24.905 -13.298 25.265 1.00 97.75 95 GLU A C 1
ATOM 760 O O . GLU A 1 95 ? -25.266 -14.408 25.651 1.00 97.75 95 GLU A O 1
ATOM 765 N N . ALA A 1 96 ? -24.151 -13.145 24.172 1.00 97.75 96 ALA A N 1
ATOM 766 C CA . ALA A 1 96 ? -23.727 -14.266 23.338 1.00 97.75 96 ALA A CA 1
ATOM 767 C C . ALA A 1 96 ? -22.902 -15.305 24.120 1.00 97.75 96 ALA A C 1
ATOM 769 O O . ALA A 1 96 ? -23.131 -16.508 23.986 1.00 97.75 96 ALA A O 1
ATOM 770 N N . LEU A 1 97 ? -21.970 -14.861 24.972 1.00 97.19 97 LEU A N 1
ATOM 771 C CA . LEU A 1 97 ? -21.183 -15.754 25.830 1.00 97.19 97 LEU A CA 1
ATOM 772 C C . LEU A 1 97 ? -22.047 -16.494 26.856 1.00 97.19 97 LEU A C 1
ATOM 774 O O . LEU A 1 97 ? -21.825 -17.686 27.073 1.00 97.19 97 LEU A O 1
ATOM 778 N N . ASN A 1 98 ? -23.037 -15.824 27.452 1.00 96.81 98 ASN A N 1
ATOM 779 C CA . ASN A 1 98 ? -23.986 -16.472 28.358 1.00 96.81 98 ASN A CA 1
ATOM 780 C C . ASN A 1 98 ? -24.778 -17.568 27.639 1.00 96.81 98 ASN A C 1
ATOM 782 O O . ASN A 1 98 ? -24.835 -18.687 28.134 1.00 96.81 98 ASN A O 1
ATOM 786 N N . ILE A 1 99 ? -25.294 -17.292 26.437 1.00 96.44 99 ILE A N 1
ATOM 787 C CA . ILE A 1 99 ? -26.024 -18.286 25.633 1.00 96.44 99 ILE A CA 1
ATOM 788 C C . ILE A 1 99 ? -25.146 -19.514 25.344 1.00 96.44 99 ILE A C 1
ATOM 790 O O . ILE A 1 99 ? -25.604 -20.650 25.464 1.00 96.44 99 ILE A O 1
ATOM 794 N N . ILE A 1 100 ? -23.871 -19.312 24.993 1.00 95.62 100 ILE A N 1
ATOM 795 C CA . ILE A 1 100 ? -22.924 -20.418 24.767 1.00 95.62 100 ILE A CA 1
ATOM 796 C C . ILE A 1 100 ? -22.709 -21.229 26.054 1.00 95.62 100 ILE A C 1
ATOM 798 O O . ILE A 1 100 ? -22.697 -22.462 26.011 1.00 95.62 100 ILE A O 1
ATOM 802 N N . GLY A 1 101 ? -22.548 -20.554 27.195 1.00 95.31 101 GLY A N 1
ATOM 803 C CA . GLY A 1 101 ? -22.415 -21.196 28.504 1.00 95.31 101 GLY A CA 1
ATOM 804 C C . GLY A 1 101 ? -23.644 -22.025 28.880 1.00 95.31 101 GLY A C 1
ATOM 805 O O . GLY A 1 101 ? -23.503 -23.169 29.324 1.00 95.31 101 GLY A O 1
ATOM 806 N N . ASP A 1 102 ? -24.837 -21.490 28.629 1.00 95.25 102 ASP A N 1
ATOM 807 C CA . ASP A 1 102 ? -26.109 -22.160 28.892 1.00 95.25 102 ASP A CA 1
ATOM 808 C C . ASP A 1 102 ? -26.256 -23.418 28.031 1.00 95.25 102 ASP A C 1
ATOM 810 O O . ASP A 1 102 ? -26.576 -24.484 28.554 1.00 95.25 102 ASP A O 1
ATOM 814 N N . ILE A 1 103 ? -25.939 -23.345 26.733 1.00 92.88 103 ILE A N 1
ATOM 815 C CA . ILE A 1 103 ? -25.944 -24.521 25.847 1.00 92.88 103 ILE A CA 1
ATOM 816 C C . ILE A 1 103 ? -24.952 -25.577 26.350 1.00 92.88 103 ILE A C 1
ATOM 818 O O . ILE A 1 103 ? -25.315 -26.747 26.472 1.00 92.88 103 ILE A O 1
ATOM 822 N N . SER A 1 104 ? -23.723 -25.173 26.677 1.00 90.69 104 SER A N 1
ATOM 823 C CA . SER A 1 104 ? -22.652 -26.077 27.117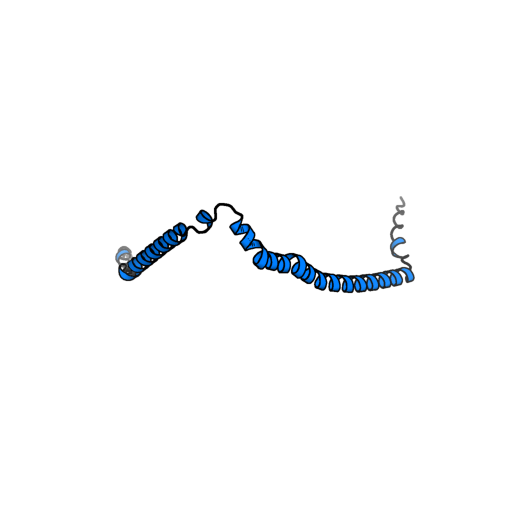 1.00 90.69 104 SER A CA 1
ATOM 824 C C . SER A 1 104 ? -22.991 -26.830 28.410 1.00 90.69 104 SER A C 1
ATOM 826 O O . SER A 1 104 ? -22.643 -27.999 28.560 1.00 90.69 104 SER A O 1
ATOM 828 N N . THR A 1 105 ? -23.681 -26.173 29.345 1.00 90.25 105 THR A N 1
ATOM 829 C CA . THR A 1 105 ? -23.967 -26.731 30.679 1.00 90.25 105 THR A CA 1
ATOM 830 C C . THR A 1 105 ? -25.358 -27.346 30.819 1.00 90.25 105 THR A C 1
ATOM 832 O O . THR A 1 105 ? -25.547 -28.219 31.665 1.00 90.25 105 THR A O 1
ATOM 835 N N . THR A 1 106 ? -26.325 -26.925 30.000 1.00 88.44 106 THR A N 1
ATOM 836 C CA . THR A 1 106 ? -27.743 -27.298 30.159 1.00 88.44 106 THR A CA 1
ATOM 837 C C . THR A 1 106 ? -28.210 -28.317 29.122 1.00 88.44 106 THR A C 1
ATOM 839 O O . THR A 1 106 ? -29.219 -28.990 29.333 1.00 88.44 106 THR A O 1
ATOM 842 N N . THR A 1 107 ? -27.495 -28.478 28.004 1.00 85.06 107 THR A N 1
ATOM 843 C CA . THR A 1 107 ? -27.846 -29.487 26.995 1.00 85.06 107 THR A CA 1
ATOM 844 C C . THR A 1 107 ? -27.033 -30.763 27.198 1.00 85.06 107 THR A C 1
ATOM 846 O O . THR A 1 107 ? -25.820 -30.723 27.384 1.00 85.06 107 THR A O 1
ATOM 849 N N . VAL A 1 108 ? -27.701 -31.920 27.171 1.00 77.12 108 VAL A N 1
ATOM 850 C CA . VAL A 1 108 ? -27.038 -33.230 27.160 1.00 77.12 108 VAL A CA 1
ATOM 851 C C . VAL A 1 108 ? -27.243 -33.864 25.791 1.00 77.12 108 VAL A C 1
ATOM 853 O O . VAL A 1 108 ? -28.362 -33.908 25.277 1.00 77.12 108 VAL A O 1
ATOM 856 N N . SER A 1 109 ? -26.160 -34.348 25.186 1.00 76.00 109 SER A N 1
ATOM 857 C CA . SER A 1 109 ? -26.247 -35.098 23.936 1.00 76.00 109 SER A CA 1
ATOM 858 C C . SER A 1 109 ? -26.897 -36.450 24.222 1.00 76.00 109 SER A C 1
ATOM 860 O O . SER A 1 109 ? -26.371 -37.253 24.996 1.00 76.00 109 SER A O 1
ATOM 862 N N . THR A 1 110 ? -28.064 -36.702 23.637 1.00 77.25 110 THR A N 1
ATOM 863 C CA . THR A 1 110 ? -28.703 -38.016 23.713 1.00 77.25 110 THR A CA 1
ATOM 864 C C . THR A 1 110 ? -27.958 -38.969 22.787 1.00 77.25 110 THR A C 1
ATOM 866 O O . THR A 1 110 ? -27.821 -38.681 21.596 1.00 77.25 110 THR A O 1
ATOM 869 N N . ALA A 1 111 ? -27.483 -40.103 23.308 1.00 77.25 111 ALA A N 1
ATOM 870 C CA . ALA A 1 111 ? -26.891 -41.147 22.474 1.00 77.25 111 ALA A CA 1
ATOM 871 C C . ALA A 1 111 ? -27.882 -41.579 21.379 1.00 77.25 111 ALA A C 1
ATOM 873 O O . ALA A 1 111 ? -29.093 -41.602 21.619 1.00 77.25 111 ALA A O 1
ATOM 874 N N . MET A 1 112 ? -27.371 -41.917 20.188 1.00 77.50 112 MET A N 1
ATOM 875 C CA . MET A 1 112 ? -28.214 -42.457 19.120 1.00 77.50 112 MET A CA 1
ATOM 876 C C . MET A 1 112 ? -29.012 -43.646 19.669 1.00 77.50 112 MET A C 1
ATOM 878 O O . MET A 1 112 ? -28.414 -44.517 20.313 1.00 77.50 112 MET A O 1
ATOM 882 N N . PRO A 1 113 ? -30.340 -43.686 19.451 1.00 83.25 113 PRO A N 1
ATOM 883 C CA . PRO A 1 113 ? -31.135 -44.823 19.877 1.00 83.25 113 PRO A CA 1
ATOM 884 C C . PRO A 1 113 ? -30.567 -46.100 19.241 1.00 83.25 113 PRO A C 1
ATOM 886 O O . PRO A 1 113 ? -30.029 -46.039 18.128 1.00 83.25 113 PRO A O 1
ATOM 889 N N . PRO A 1 114 ? -30.646 -47.246 19.942 1.00 82.50 114 PRO A N 1
ATOM 890 C CA . PRO A 1 114 ? -30.165 -48.506 19.398 1.00 82.50 114 PRO A CA 1
ATOM 891 C C . PRO A 1 114 ? -30.822 -48.764 18.031 1.00 82.50 114 PRO A C 1
ATOM 893 O O . PRO A 1 114 ? -32.007 -48.451 17.868 1.00 82.50 114 PRO A O 1
ATOM 896 N N . PRO A 1 115 ? -30.075 -49.310 17.052 1.00 83.12 115 PRO A N 1
ATOM 897 C CA . PRO A 1 115 ? -30.642 -49.698 15.768 1.00 83.12 115 PRO A CA 1
ATOM 898 C C . PRO A 1 115 ? -31.859 -50.591 16.001 1.00 83.12 115 PRO A C 1
ATOM 900 O O . PRO A 1 115 ? -31.800 -51.524 16.805 1.00 83.12 115 PRO A O 1
ATOM 903 N N . VAL A 1 116 ? -32.966 -50.274 15.336 1.00 84.31 116 VAL A N 1
ATOM 904 C CA . VAL A 1 116 ? -34.198 -51.055 15.449 1.00 84.31 116 VAL A CA 1
ATOM 905 C C . VAL A 1 116 ? -33.930 -52.444 14.867 1.00 84.31 116 VAL A C 1
ATOM 907 O O . VAL A 1 116 ? -33.408 -52.559 13.761 1.00 84.31 116 VAL A O 1
ATOM 910 N N . ASP A 1 117 ? -34.242 -53.496 15.624 1.00 76.12 117 ASP A N 1
ATOM 911 C CA . ASP A 1 117 ? -34.146 -54.870 15.135 1.00 76.12 117 ASP A CA 1
ATOM 912 C C . ASP A 1 117 ? -35.342 -55.171 14.220 1.00 76.12 117 ASP A C 1
ATOM 914 O O . ASP A 1 117 ? -36.476 -55.333 14.676 1.00 76.12 117 ASP A O 1
ATOM 918 N N . ASP A 1 118 ? -35.080 -55.241 12.917 1.00 80.19 118 ASP A N 1
ATOM 919 C CA . ASP A 1 118 ? -36.058 -55.576 11.879 1.00 80.19 118 ASP A CA 1
ATOM 920 C C . ASP A 1 118 ? -36.351 -57.090 11.784 1.00 80.19 118 ASP A C 1
ATOM 922 O O . ASP A 1 118 ? -37.051 -57.531 10.871 1.00 80.19 118 ASP A O 1
ATOM 926 N N . SER A 1 119 ? -35.879 -57.917 12.728 1.00 72.25 119 SER A N 1
ATOM 927 C CA . SER A 1 119 ? -36.114 -59.374 12.731 1.00 72.25 119 SER A CA 1
ATOM 928 C C . SER A 1 119 ? -37.600 -59.772 12.701 1.00 72.25 119 SER A C 1
ATOM 930 O O . SER A 1 119 ? -37.943 -60.864 12.243 1.00 72.25 119 SER A O 1
ATOM 932 N N . TRP A 1 120 ? -38.515 -58.889 13.118 1.00 65.81 120 TRP A N 1
ATOM 933 C CA . TRP A 1 120 ? -39.964 -59.119 13.033 1.00 65.81 120 TRP A CA 1
ATOM 934 C C . TRP A 1 120 ? -40.516 -59.072 11.595 1.00 65.81 120 TRP A C 1
ATOM 936 O O . TRP A 1 120 ? -41.564 -59.662 11.328 1.00 65.81 120 TRP A O 1
ATOM 946 N N . LEU A 1 121 ? -39.802 -58.448 10.650 1.00 61.44 121 LEU A N 1
ATOM 947 C CA . LEU A 1 121 ? -40.170 -58.416 9.229 1.00 61.44 121 LEU A CA 1
ATOM 948 C C . LEU A 1 121 ? -39.867 -59.743 8.503 1.00 61.44 121 LEU A C 1
ATOM 950 O O . LEU A 1 121 ? -40.350 -59.950 7.391 1.00 61.44 121 LEU A O 1
ATOM 954 N N . GLN A 1 122 ? -39.112 -60.671 9.111 1.00 60.69 122 GLN A N 1
ATOM 955 C CA . GLN A 1 122 ? -38.721 -61.946 8.480 1.00 60.69 122 GLN A CA 1
ATOM 956 C C . GLN A 1 122 ? -39.690 -63.122 8.726 1.00 60.69 122 GLN A C 1
ATOM 958 O O . GLN A 1 122 ? -39.548 -64.169 8.096 1.00 60.69 122 GLN A O 1
ATOM 963 N N . VAL A 1 123 ? -40.712 -62.983 9.581 1.00 59.03 123 VAL A N 1
ATOM 964 C CA . VAL A 1 123 ? -41.594 -64.107 9.993 1.00 59.03 123 VAL A CA 1
ATOM 965 C C . VAL A 1 123 ? -42.786 -64.365 9.046 1.00 59.03 123 VAL A C 1
ATOM 967 O O . VAL A 1 123 ? -43.639 -65.210 9.314 1.00 59.03 123 VAL A O 1
ATOM 970 N N . GLN A 1 124 ? -42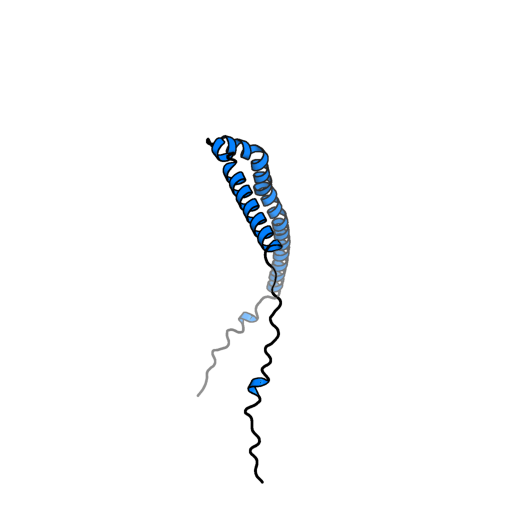.831 -63.741 7.866 1.00 53.69 124 GLN A N 1
ATOM 971 C CA . GLN A 1 124 ? -43.845 -64.040 6.841 1.00 53.69 124 GLN A CA 1
ATOM 972 C C . GLN A 1 124 ? -43.227 -64.438 5.491 1.00 53.69 124 GLN A C 1
ATOM 974 O O . GLN A 1 124 ? -43.550 -63.899 4.440 1.00 53.69 124 GLN A O 1
ATOM 979 N N . GLY A 1 125 ? -42.327 -65.425 5.537 1.00 56.78 125 GLY A N 1
ATOM 980 C CA . GLY A 1 125 ? -41.648 -65.999 4.371 1.00 56.78 125 GLY A CA 1
ATOM 981 C C . GLY A 1 125 ? -41.709 -67.528 4.253 1.00 56.78 125 GLY A C 1
ATOM 982 O O . GLY A 1 125 ? -40.834 -68.089 3.617 1.00 56.78 125 GLY A O 1
ATOM 983 N N . GLY A 1 126 ? -42.712 -68.191 4.849 1.00 53.06 126 GLY A N 1
ATOM 984 C CA . GLY A 1 126 ? -43.196 -69.537 4.478 1.00 53.06 126 GLY A CA 1
ATOM 985 C C . GLY A 1 126 ? -42.344 -70.782 4.810 1.00 53.06 126 GLY A C 1
ATOM 986 O O . GLY A 1 126 ? -41.127 -70.805 4.661 1.00 53.06 126 GLY A O 1
ATOM 987 N N . PRO A 1 127 ? -43.024 -71.903 5.112 1.00 50.50 127 PRO A N 1
ATOM 988 C CA . PRO A 1 127 ? -42.709 -73.171 4.473 1.00 50.50 127 PRO A CA 1
ATOM 989 C C . PRO A 1 127 ? -43.927 -73.624 3.661 1.00 50.50 127 PRO A C 1
ATOM 991 O O . PRO A 1 127 ? -44.873 -74.213 4.181 1.00 50.50 127 PRO A O 1
ATOM 994 N N . SER A 1 128 ? -43.911 -73.351 2.360 1.00 54.38 128 SER A N 1
ATOM 995 C CA . SER A 1 128 ? -44.856 -73.919 1.397 1.00 54.38 128 SER A CA 1
ATOM 996 C C . SER A 1 128 ? -44.076 -74.623 0.292 1.00 54.38 128 SER A C 1
ATOM 998 O O . SER A 1 128 ? -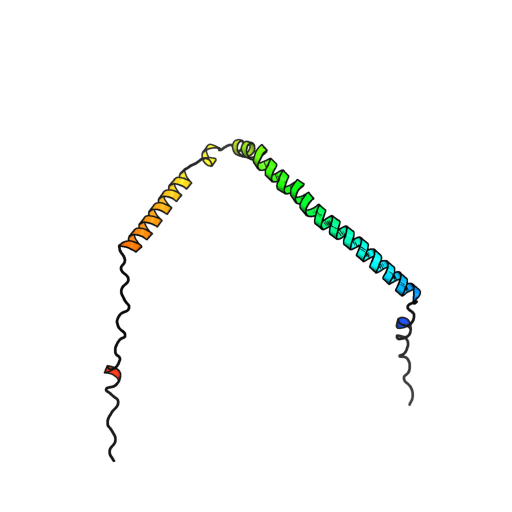43.683 -74.033 -0.707 1.00 54.38 128 SER A O 1
ATOM 1000 N N . GLY A 1 129 ? -43.853 -75.923 0.484 1.00 46.88 129 GLY A N 1
ATOM 1001 C CA . GLY A 1 129 ? -43.149 -76.763 -0.479 1.00 46.88 129 GLY A CA 1
ATOM 1002 C C . GLY A 1 129 ? -43.461 -78.239 -0.292 1.00 46.88 129 GLY A C 1
ATOM 1003 O O . GLY A 1 129 ? -42.645 -78.998 0.207 1.00 46.88 129 GLY A O 1
ATOM 1004 N N . ARG A 1 130 ? -44.672 -78.634 -0.686 1.00 39.88 130 ARG A N 1
ATOM 1005 C CA . ARG A 1 130 ? -45.103 -80.021 -0.885 1.00 39.88 130 ARG A CA 1
ATOM 1006 C C . ARG A 1 130 ? -44.395 -80.591 -2.123 1.00 39.88 130 ARG A C 1
ATOM 1008 O O . ARG A 1 130 ? -44.744 -80.176 -3.226 1.00 39.88 130 ARG A O 1
ATOM 1015 N N . ARG A 1 131 ? -43.480 -81.548 -1.944 1.00 39.31 131 ARG A N 1
ATOM 1016 C CA . ARG A 1 131 ? -43.265 -82.735 -2.796 1.00 39.31 131 ARG A CA 1
ATOM 1017 C C . ARG A 1 131 ? -42.239 -83.669 -2.172 1.00 39.31 131 ARG A C 1
ATOM 1019 O O . ARG A 1 131 ? -41.188 -83.159 -1.743 1.00 39.31 131 ARG A O 1
#

InterPro domains:
  IPR003130 Dynamin GTPase effector [PF02212] (22-102)
  IPR003130 Dynamin GTPase effector [SM00302] (20-103)
  IPR020850 GTPase effector domain [PS51388] (25-108)
  IPR022812 Dynamin [PTHR11566] (9-102)

Radius of gyration: 43.54 Å; Cα contacts (8 Å, |Δi|>4): 11; chains: 1; bounding box: 68×103×107 Å

Mean predicted aligned error: 16.36 Å

Sequence (131 aa):
QSDASEENGSDGFMHSIDPQLERQVETIRNLVDSYMAIVNKTVRDLMPKTIMHLMINNTKEFIHAELLANLYSCGDQNSLMEEEEMLRMYHALKEALNIIGDISTTTVSTAMPPPVDDSWLQVQGGPSGRR

Secondary structure (DSSP, 8-state):
--------SSSSSTT---HHHHHHHHHHHHHHHHHHHHHHHHHHHHHHHHHIIIIIIHHHHHHHHTHHHHHHHSS-HHHHT--HHHHHHHHHHHHHHHHHHHHHHH--PPPPPPPP-GGGGGS-S------